Protein AF-A0A166I586-F1 (afdb_monomer_lite)

Foldseek 3Di:
DDDDDVVVVVVVVVVVVVVVVLVCCLLPPCVVDVDDDDPVSVVSNVPPPCSCVVVVVVVVVVVVVVVVVVVVVVVVVD

Secondary structure (DSSP, 8-state):
-PPPPHHHHHHHHHHHHHHHHHHHIIIIITTTS-----HHHHHHHH-TTSHHHHHHHHHHHHHHHHHHHHHHHHHH--

pLDDT: mean 87.37, std 8.65, range [62.78, 97.75]

Structure (mmCIF, N/CA/C/O backbone):
data_AF-A0A166I586-F1
#
_entry.id   AF-A0A166I586-F1
#
loop_
_atom_site.group_PDB
_atom_site.id
_atom_site.type_symbol
_atom_site.label_atom_id
_atom_site.label_alt_id
_atom_site.label_comp_id
_atom_site.label_asym_id
_atom_site.label_entity_id
_atom_site.label_seq_id
_atom_site.pdbx_PDB_ins_code
_atom_site.Cartn_x
_atom_site.Cartn_y
_atom_site.Cartn_z
_atom_site.occupancy
_atom_site.B_iso_or_equiv
_atom_site.auth_seq_id
_atom_site.auth_comp_id
_atom_site.auth_asym_id
_atom_site.auth_atom_id
_atom_site.pdbx_PDB_model_num
ATOM 1 N N . MET A 1 1 ? 9.867 -31.615 9.326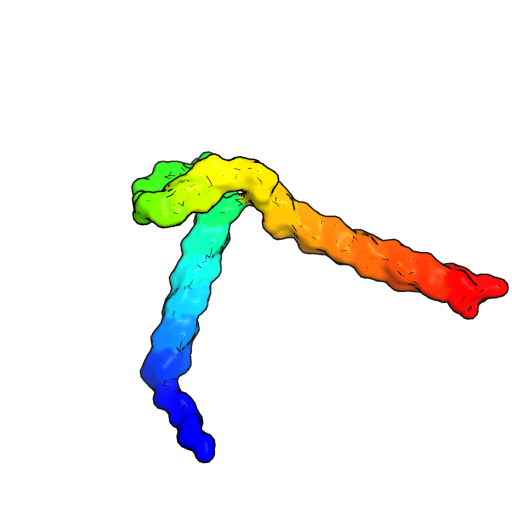 1.00 65.88 1 MET A N 1
ATOM 2 C CA . MET A 1 1 ? 9.209 -30.301 9.174 1.00 65.88 1 MET A CA 1
ATOM 3 C C . MET A 1 1 ? 7.711 -30.565 9.102 1.00 65.88 1 MET A C 1
ATOM 5 O O . MET A 1 1 ? 7.283 -31.211 8.157 1.00 65.88 1 MET A O 1
ATOM 9 N N . SER A 1 2 ? 6.946 -30.248 10.149 1.00 75.50 2 SER A N 1
ATOM 10 C CA . SER A 1 2 ? 5.496 -30.493 10.182 1.00 75.50 2 SER A CA 1
ATOM 11 C C . SER A 1 2 ? 4.758 -29.408 9.397 1.00 75.50 2 SER A C 1
ATOM 13 O O . SER A 1 2 ? 5.106 -28.231 9.480 1.00 75.50 2 SER A O 1
ATOM 15 N N . LEU A 1 3 ? 3.752 -29.807 8.615 1.00 75.12 3 LEU A N 1
ATOM 16 C CA . LEU A 1 3 ? 2.908 -28.866 7.884 1.00 75.12 3 LEU A CA 1
ATOM 17 C C . LEU A 1 3 ? 2.037 -28.079 8.883 1.00 75.12 3 LEU A C 1
ATOM 19 O O . LEU A 1 3 ? 1.477 -28.686 9.804 1.00 75.12 3 LEU A O 1
ATOM 23 N N . PRO A 1 4 ? 1.918 -26.748 8.739 1.00 80.94 4 PRO A N 1
ATOM 24 C CA . PRO A 1 4 ? 1.067 -25.942 9.605 1.00 80.94 4 PRO A CA 1
ATOM 25 C C . PRO A 1 4 ? -0.405 -26.366 9.491 1.00 80.94 4 PRO A C 1
ATOM 27 O O . PRO A 1 4 ? -0.881 -26.774 8.433 1.00 80.94 4 PRO A O 1
ATOM 30 N N . SER A 1 5 ? -1.137 -26.280 10.605 1.00 91.38 5 SER A N 1
ATOM 31 C CA . SER A 1 5 ? -2.543 -26.700 10.656 1.00 91.38 5 SER A CA 1
ATOM 32 C C . SER A 1 5 ? -3.449 -25.807 9.797 1.00 91.38 5 SER A C 1
ATOM 34 O O . SER A 1 5 ? -3.212 -24.605 9.672 1.00 91.38 5 SER A O 1
ATOM 36 N N . ALA A 1 6 ? -4.552 -26.363 9.281 1.00 92.12 6 ALA A N 1
ATOM 37 C CA . ALA A 1 6 ? -5.530 -25.612 8.484 1.00 92.12 6 ALA A CA 1
ATOM 38 C C . ALA A 1 6 ? -6.055 -24.352 9.202 1.00 92.12 6 ALA A C 1
ATOM 40 O O . ALA A 1 6 ? -6.256 -23.318 8.573 1.00 92.12 6 ALA A O 1
ATOM 41 N N . ARG A 1 7 ? -6.204 -24.398 10.535 1.00 94.06 7 ARG A N 1
ATOM 42 C CA . ARG A 1 7 ? -6.602 -23.235 11.352 1.00 94.06 7 ARG A CA 1
ATOM 43 C C . ARG A 1 7 ? -5.600 -22.088 11.261 1.00 94.06 7 ARG A C 1
ATOM 45 O O . AR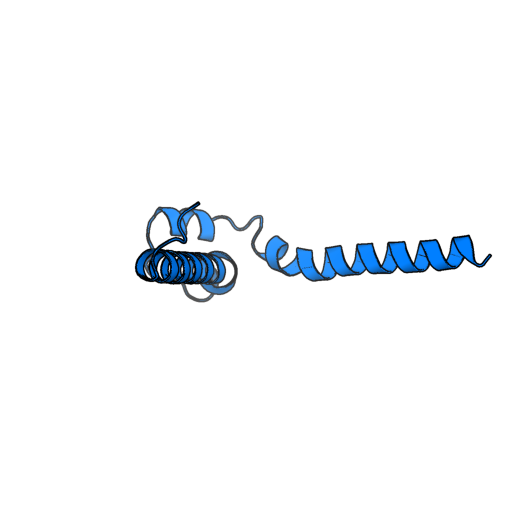G A 1 7 ? -6.007 -20.938 11.162 1.00 94.06 7 ARG A O 1
ATOM 52 N N . SER A 1 8 ? -4.305 -22.404 11.271 1.00 93.50 8 SER A N 1
ATOM 53 C CA . SER A 1 8 ? -3.253 -21.403 11.094 1.00 93.50 8 SER A CA 1
ATOM 54 C C . SER A 1 8 ? -3.318 -20.785 9.696 1.00 93.50 8 SER A C 1
ATOM 56 O O . SER A 1 8 ? -3.210 -19.569 9.580 1.00 93.50 8 SER A O 1
ATOM 58 N N . GLY A 1 9 ? -3.596 -21.589 8.664 1.00 92.50 9 GLY A N 1
ATOM 59 C CA . GLY A 1 9 ? -3.811 -21.095 7.300 1.00 92.50 9 GLY A CA 1
ATOM 60 C C . GLY A 1 9 ? -4.999 -20.134 7.190 1.00 92.50 9 GLY A C 1
ATOM 61 O O . GLY A 1 9 ? -4.852 -19.035 6.661 1.00 92.50 9 GLY A O 1
ATOM 62 N N . TYR A 1 10 ? -6.156 -20.497 7.753 1.00 95.75 10 TYR A N 1
ATOM 63 C CA . TYR A 1 10 ? -7.328 -19.613 7.775 1.00 95.75 10 TYR A CA 1
ATOM 64 C C . TYR A 1 10 ? -7.070 -18.317 8.541 1.00 95.75 10 TYR A C 1
ATOM 66 O O . TYR A 1 10 ? -7.489 -17.253 8.096 1.00 95.75 10 TYR A O 1
ATOM 74 N N . LEU A 1 11 ? -6.354 -18.387 9.665 1.00 96.44 11 LEU A N 1
ATOM 75 C CA . LEU A 1 11 ? -6.001 -17.206 10.446 1.00 96.44 11 LEU A CA 1
ATOM 76 C C . LEU A 1 11 ? -5.128 -16.247 9.631 1.00 96.44 11 LEU A C 1
ATOM 78 O O . LEU A 1 11 ? -5.410 -15.052 9.604 1.00 96.44 11 LEU A O 1
ATOM 82 N N . VAL A 1 12 ? -4.123 -16.766 8.920 1.00 96.12 12 VAL A N 1
ATOM 83 C CA . VAL A 1 12 ? -3.295 -15.955 8.018 1.00 96.12 12 VAL A CA 1
ATOM 84 C C . VAL A 1 12 ? -4.156 -15.320 6.932 1.00 96.12 12 VAL A C 1
ATOM 86 O O . VAL A 1 12 ? -4.095 -14.109 6.760 1.00 96.12 12 VAL A O 1
ATOM 89 N N . LEU A 1 13 ? -5.015 -16.090 6.258 1.00 96.62 13 LEU A N 1
ATOM 90 C CA . LEU A 1 13 ? -5.891 -15.561 5.207 1.00 96.62 13 LEU A CA 1
ATOM 91 C C . LEU A 1 13 ? -6.795 -14.432 5.708 1.00 96.62 13 LEU A C 1
ATOM 93 O O . LEU A 1 13 ? -6.911 -13.400 5.045 1.00 96.62 13 LEU A O 1
ATOM 97 N N . VAL A 1 14 ? -7.411 -14.604 6.879 1.00 97.75 14 VAL A N 1
ATOM 98 C CA . VAL A 1 14 ? -8.271 -13.579 7.480 1.00 97.75 14 VAL A CA 1
ATOM 99 C C . VAL A 1 14 ? -7.461 -12.332 7.821 1.00 97.75 14 VAL A C 1
ATOM 101 O O . VAL A 1 14 ? -7.857 -11.238 7.425 1.00 97.75 14 VAL A O 1
ATOM 104 N N . LEU A 1 15 ? -6.311 -12.475 8.486 1.00 97.44 15 LEU A N 1
ATOM 105 C CA . LEU A 1 15 ? -5.462 -11.333 8.840 1.00 97.44 15 LEU A CA 1
ATOM 106 C C . LEU A 1 15 ? -4.956 -10.591 7.604 1.00 97.44 15 LEU A C 1
ATOM 108 O O . LEU A 1 15 ? -5.012 -9.365 7.562 1.00 97.44 15 LEU A O 1
ATOM 112 N N . THR A 1 16 ? -4.510 -11.321 6.584 1.00 96.69 16 THR A N 1
ATOM 113 C CA . THR A 1 16 ? -4.060 -10.746 5.317 1.00 96.69 16 THR A CA 1
ATOM 114 C C . THR A 1 16 ? -5.196 -9.997 4.627 1.00 96.69 16 THR A C 1
ATOM 116 O O . THR A 1 16 ? -5.006 -8.862 4.199 1.00 96.69 16 THR A O 1
ATOM 119 N N . THR A 1 17 ? -6.393 -10.582 4.574 1.00 97.31 17 THR A N 1
ATOM 120 C CA . THR A 1 17 ? -7.565 -9.938 3.963 1.00 97.31 17 THR A CA 1
ATOM 121 C C . THR A 1 17 ? -7.937 -8.653 4.700 1.00 97.31 17 THR A C 1
ATOM 123 O O . THR A 1 17 ? -8.105 -7.614 4.067 1.00 97.31 17 THR A O 1
ATOM 126 N N . VAL A 1 18 ? -8.007 -8.691 6.034 1.00 96.12 18 VAL A N 1
ATOM 127 C CA . VAL A 1 18 ? -8.297 -7.506 6.859 1.00 96.12 18 VAL A CA 1
ATOM 128 C C . VAL A 1 18 ? -7.234 -6.428 6.653 1.00 96.12 18 VAL A C 1
ATOM 130 O O . VAL A 1 18 ? -7.578 -5.269 6.440 1.00 96.12 18 VAL A O 1
ATOM 133 N N . PHE A 1 19 ? -5.953 -6.803 6.645 1.00 93.88 19 PHE A N 1
ATOM 134 C CA . PHE A 1 19 ? -4.847 -5.877 6.412 1.00 93.88 19 PHE A CA 1
ATOM 135 C C . PHE A 1 19 ? -4.968 -5.166 5.057 1.00 93.88 19 PHE A C 1
ATOM 137 O O . PHE A 1 19 ? -4.887 -3.938 4.997 1.00 93.88 19 PHE A O 1
ATOM 144 N N . PHE A 1 20 ? -5.227 -5.914 3.980 1.00 91.94 20 PHE A N 1
ATOM 145 C CA . PHE A 1 20 ? -5.398 -5.330 2.650 1.00 91.94 20 PHE A CA 1
ATOM 146 C C . PHE A 1 20 ? -6.650 -4.460 2.541 1.00 91.94 20 PHE A C 1
ATOM 148 O O . PHE A 1 20 ? -6.585 -3.408 1.911 1.00 91.94 20 PHE A O 1
ATOM 155 N N . LEU A 1 21 ? -7.763 -4.835 3.179 1.00 93.00 21 LEU A N 1
ATOM 156 C CA . LEU A 1 21 ? -8.968 -4.001 3.215 1.00 93.00 21 LEU A CA 1
ATOM 157 C C . LEU A 1 21 ? -8.727 -2.685 3.964 1.00 93.00 21 LEU A C 1
ATOM 159 O O . LEU A 1 21 ? -9.121 -1.627 3.474 1.00 93.00 21 LEU A O 1
ATOM 163 N N . CYS A 1 22 ? -8.037 -2.726 5.107 1.00 91.00 22 CYS A N 1
ATOM 164 C CA . CYS A 1 22 ? -7.655 -1.523 5.844 1.00 91.00 22 CYS A CA 1
ATOM 165 C C . CYS A 1 22 ? -6.725 -0.625 5.021 1.00 91.00 22 CYS A C 1
ATOM 167 O O . CYS A 1 22 ? -6.939 0.584 4.983 1.00 91.00 22 CYS A O 1
ATOM 169 N N . GLY A 1 23 ? -5.732 -1.201 4.337 1.00 86.56 23 GLY A N 1
ATOM 170 C CA . GLY A 1 23 ? -4.822 -0.457 3.464 1.00 86.56 23 GLY A CA 1
ATOM 171 C C . GLY A 1 23 ? -5.533 0.159 2.257 1.00 86.56 23 GLY A C 1
ATOM 172 O O . GLY A 1 23 ? -5.354 1.340 1.977 1.00 86.56 23 GLY A O 1
ATOM 173 N N . PHE A 1 24 ? -6.395 -0.609 1.585 1.00 86.56 24 PHE A N 1
ATOM 174 C CA . PHE A 1 24 ? -7.212 -0.132 0.467 1.00 86.56 24 PHE A CA 1
ATOM 175 C C . PHE A 1 24 ? -8.109 1.032 0.891 1.00 86.56 24 PHE A C 1
ATOM 177 O O . PHE A 1 24 ? -8.140 2.068 0.227 1.00 86.56 24 PHE A O 1
ATOM 184 N N . TYR A 1 25 ? -8.792 0.892 2.031 1.00 88.06 25 TYR A N 1
ATOM 185 C CA . TYR A 1 25 ? -9.598 1.971 2.579 1.00 88.06 25 TYR A CA 1
ATOM 186 C C . TYR A 1 25 ? -8.735 3.191 2.910 1.00 88.06 25 TYR A C 1
ATOM 188 O O . TYR A 1 25 ? -9.041 4.277 2.435 1.00 88.06 25 TYR A O 1
ATOM 196 N N . ALA A 1 26 ? -7.635 3.029 3.650 1.00 85.50 26 ALA A N 1
ATOM 197 C CA . ALA A 1 26 ? -6.810 4.156 4.078 1.00 85.50 26 ALA A CA 1
ATOM 198 C C . ALA A 1 26 ? -6.189 4.938 2.913 1.00 85.50 26 ALA A C 1
ATOM 200 O O . ALA A 1 26 ? -6.138 6.163 2.965 1.00 85.50 26 ALA A O 1
ATOM 201 N N . LEU A 1 27 ? -5.744 4.240 1.865 1.00 82.06 27 LEU A N 1
ATOM 202 C CA . LEU A 1 27 ? -5.030 4.848 0.742 1.00 82.06 27 LEU A CA 1
ATOM 203 C C . LEU A 1 27 ? -5.953 5.408 -0.343 1.00 82.06 27 LEU A C 1
ATOM 205 O O . LEU A 1 27 ? -5.585 6.382 -0.991 1.00 82.06 27 LEU A O 1
ATOM 209 N N . LEU A 1 28 ? -7.118 4.794 -0.579 1.00 82.50 28 LEU A N 1
ATOM 210 C CA . LEU A 1 28 ? -7.967 5.145 -1.726 1.00 82.50 28 LEU A CA 1
ATOM 211 C C . LEU A 1 28 ? -9.314 5.742 -1.329 1.00 82.50 28 LEU A C 1
ATOM 213 O O . LEU A 1 28 ? -9.804 6.630 -2.020 1.00 82.50 28 LEU A O 1
ATOM 217 N N . LEU A 1 29 ? -9.929 5.261 -0.245 1.00 83.88 29 LEU A N 1
ATOM 218 C CA . LEU A 1 29 ? -11.308 5.617 0.108 1.00 83.88 29 LEU A CA 1
ATOM 219 C C . LEU A 1 29 ? -11.425 6.548 1.314 1.00 83.88 29 LEU A C 1
ATOM 221 O O . LEU A 1 29 ? -12.428 7.243 1.414 1.00 83.88 29 LEU A O 1
ATOM 225 N N . GLY A 1 30 ? -10.438 6.597 2.210 1.00 80.75 30 GLY A N 1
ATOM 226 C CA . GLY A 1 30 ? -10.533 7.295 3.497 1.00 80.75 30 GLY A CA 1
ATOM 227 C C . GLY A 1 30 ? -10.752 8.801 3.362 1.00 80.75 30 GLY A C 1
ATOM 228 O O . GLY A 1 30 ? -11.382 9.408 4.222 1.00 80.75 30 GLY A O 1
ATOM 229 N N . HIS A 1 31 ? -10.302 9.387 2.250 1.00 77.44 31 HIS A N 1
ATOM 230 C CA . HIS A 1 31 ? -10.594 10.779 1.915 1.00 77.44 31 HIS A CA 1
ATOM 231 C C . HIS A 1 31 ? -11.988 10.977 1.296 1.00 77.44 31 HIS A C 1
ATOM 233 O O . HIS A 1 31 ? -12.600 12.026 1.469 1.00 77.44 31 HIS A O 1
ATOM 239 N N . LEU A 1 32 ? -12.500 9.987 0.557 1.00 81.44 32 LEU A N 1
ATOM 240 C CA . LEU A 1 32 ? -13.809 10.067 -0.100 1.00 81.44 32 LEU A CA 1
ATOM 241 C C . LEU A 1 32 ? -14.955 9.738 0.866 1.00 81.44 32 LEU A C 1
ATOM 243 O O . LEU A 1 32 ? -16.040 10.303 0.753 1.00 81.44 32 LEU A O 1
ATOM 247 N N . LEU A 1 33 ? -14.721 8.820 1.803 1.00 82.88 33 LEU A N 1
ATOM 248 C CA . LEU A 1 33 ? -15.679 8.355 2.798 1.00 82.88 33 LEU A CA 1
ATOM 249 C C . LEU A 1 33 ? -15.035 8.438 4.186 1.00 82.88 33 LEU A C 1
ATOM 251 O O . LEU A 1 33 ? -14.430 7.463 4.620 1.00 82.88 33 LEU A O 1
ATOM 255 N N . PRO A 1 34 ? -15.153 9.568 4.900 1.00 78.00 34 PRO A N 1
ATOM 256 C CA . PRO A 1 34 ? -14.599 9.701 6.242 1.00 78.00 34 PRO A CA 1
ATOM 257 C C . PRO A 1 34 ? -15.466 8.939 7.257 1.00 78.00 34 PRO A C 1
ATOM 259 O O . PRO A 1 34 ? -16.388 9.495 7.855 1.00 78.00 34 PRO A O 1
ATOM 262 N N . LEU A 1 35 ? -15.191 7.646 7.446 1.00 83.94 35 LEU A N 1
ATOM 263 C CA . LEU A 1 35 ? -15.795 6.846 8.515 1.00 83.94 35 LEU A CA 1
ATOM 264 C C . LEU A 1 35 ? -15.013 6.972 9.835 1.00 83.94 35 LEU A C 1
ATOM 266 O O . LEU A 1 35 ? -13.799 7.199 9.814 1.00 83.94 35 LEU A O 1
ATOM 270 N N . PRO A 1 36 ? -15.674 6.764 10.992 1.00 84.00 36 PRO A N 1
ATOM 271 C CA . PRO A 1 36 ? -14.988 6.610 12.270 1.00 84.00 36 PRO A CA 1
ATOM 272 C C . PRO A 1 36 ? -14.041 5.409 12.208 1.00 84.00 36 PRO A C 1
ATOM 274 O O . PRO A 1 36 ? -14.458 4.293 11.898 1.00 84.00 36 PRO A O 1
ATOM 277 N N . VAL A 1 37 ? -12.764 5.634 12.504 1.00 87.50 37 VAL A N 1
ATOM 278 C CA . VAL A 1 37 ? -11.706 4.624 12.394 1.00 87.50 37 VAL A CA 1
ATOM 279 C C . VAL A 1 37 ? -10.843 4.589 13.645 1.00 87.50 37 VAL A C 1
ATOM 281 O O . VAL A 1 37 ? -10.848 5.509 14.459 1.00 87.50 37 VAL A O 1
ATOM 284 N N . LEU A 1 38 ? -10.078 3.507 13.794 1.00 90.12 38 LEU A N 1
ATOM 285 C CA . LEU A 1 38 ? -9.080 3.402 14.852 1.00 90.12 38 LEU A CA 1
ATOM 286 C C . LEU A 1 38 ? -8.031 4.523 14.714 1.00 90.12 38 LEU A C 1
ATOM 288 O O . LEU A 1 38 ? -7.635 4.831 13.586 1.00 90.12 38 LEU A O 1
ATOM 292 N N . PRO A 1 39 ? -7.497 5.064 15.827 1.00 88.44 39 PRO A N 1
ATOM 293 C CA . PRO A 1 39 ? -6.532 6.166 15.794 1.00 88.44 39 PRO A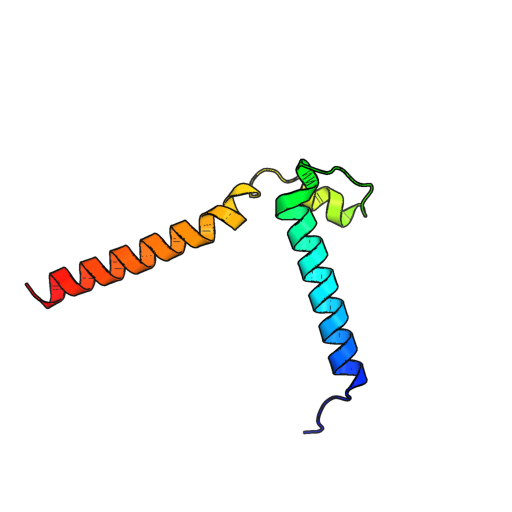 CA 1
ATOM 294 C C . PRO A 1 39 ? -5.310 5.891 14.909 1.00 88.44 39 PRO A C 1
ATOM 296 O O . PRO A 1 39 ? -4.855 6.768 14.185 1.00 88.44 39 PRO A O 1
ATOM 299 N N . VAL A 1 40 ? -4.816 4.647 14.909 1.00 85.44 40 VAL A N 1
ATOM 300 C CA . VAL A 1 40 ? -3.680 4.227 14.071 1.00 85.44 40 VAL A CA 1
ATOM 301 C C . VAL A 1 40 ? -4.002 4.375 12.582 1.00 85.44 40 VAL A C 1
ATOM 303 O O . VAL A 1 40 ? -3.180 4.874 11.822 1.00 85.44 40 VAL A O 1
ATOM 306 N N . LEU A 1 41 ? -5.209 3.988 12.163 1.00 85.81 41 LEU A N 1
ATOM 307 C CA . LEU A 1 41 ? -5.643 4.109 10.771 1.00 85.81 41 LEU A CA 1
ATOM 308 C C . LEU A 1 41 ? -5.908 5.573 10.397 1.00 85.81 41 LEU A C 1
ATOM 310 O O . LEU A 1 41 ? -5.652 5.977 9.267 1.00 85.81 41 LEU A O 1
ATOM 314 N N . GLN A 1 42 ? -6.367 6.377 11.358 1.00 87.06 42 GLN A N 1
ATOM 315 C CA . GLN A 1 42 ? -6.602 7.804 11.165 1.00 87.06 42 GLN A CA 1
ATOM 316 C C . GLN A 1 42 ? -5.311 8.577 10.885 1.00 87.06 42 GLN A C 1
ATOM 318 O O . GLN A 1 42 ? -5.318 9.463 10.035 1.00 87.06 42 GLN A O 1
ATOM 323 N N . VAL A 1 43 ? -4.204 8.216 11.544 1.00 86.75 43 VAL A N 1
ATOM 324 C CA . VAL A 1 43 ? -2.880 8.796 11.259 1.00 86.75 43 VAL A CA 1
ATOM 325 C C . VAL A 1 43 ? -2.467 8.531 9.811 1.00 86.75 43 VAL A C 1
ATOM 327 O O . VAL A 1 43 ? -1.980 9.439 9.149 1.00 86.75 43 VAL A O 1
ATOM 330 N N . VAL A 1 44 ? -2.712 7.319 9.300 1.00 85.19 44 VAL A N 1
ATOM 331 C CA . VAL A 1 44 ? -2.383 6.956 7.911 1.00 85.19 44 VAL A CA 1
ATOM 332 C C . VAL A 1 44 ? -3.244 7.729 6.911 1.00 85.19 44 VAL A C 1
ATOM 334 O O . VAL A 1 44 ? -2.727 8.224 5.919 1.00 85.19 44 VAL A O 1
ATOM 337 N N . ILE A 1 45 ? -4.546 7.869 7.175 1.00 85.00 45 ILE A N 1
ATOM 338 C CA . ILE A 1 45 ? -5.468 8.614 6.298 1.00 85.00 45 ILE A CA 1
ATOM 339 C C . ILE A 1 45 ? -5.144 10.112 6.279 1.00 85.00 45 ILE A C 1
ATOM 341 O O . ILE A 1 45 ? -5.313 10.768 5.256 1.00 85.00 45 ILE A O 1
ATOM 345 N N . ALA A 1 46 ? -4.689 10.659 7.407 1.00 84.94 46 ALA A N 1
ATOM 346 C CA . ALA A 1 46 ? -4.300 12.060 7.513 1.00 84.94 46 ALA A CA 1
ATOM 347 C C . ALA A 1 46 ? -2.979 12.378 6.788 1.00 84.94 46 ALA A C 1
ATOM 349 O O . ALA A 1 46 ? -2.676 13.556 6.585 1.00 84.94 46 ALA A O 1
ATOM 350 N N . ASP A 1 47 ? -2.197 11.366 6.397 1.00 81.44 47 ASP A N 1
ATOM 351 C CA . ASP A 1 47 ? -0.975 11.563 5.625 1.00 81.44 47 ASP A CA 1
ATOM 352 C C . ASP A 1 47 ? -1.271 11.653 4.118 1.00 81.44 47 ASP A C 1
ATOM 354 O O . ASP A 1 47 ? -1.334 10.666 3.383 1.00 81.44 47 ASP A O 1
ATOM 358 N N . TYR A 1 48 ? -1.435 12.889 3.650 1.00 70.88 48 TYR A N 1
ATOM 359 C CA . TYR A 1 48 ? -1.719 13.214 2.251 1.00 70.88 48 TYR A CA 1
ATOM 360 C C . TYR A 1 48 ? -0.510 13.112 1.310 1.00 70.88 48 TYR A C 1
ATOM 362 O O . TYR A 1 48 ? -0.673 13.214 0.093 1.00 70.88 48 TYR A O 1
ATOM 370 N N . HIS A 1 49 ? 0.711 12.938 1.827 1.00 72.81 49 HIS A N 1
ATOM 371 C CA . HIS A 1 49 ? 1.924 13.092 1.013 1.00 72.81 49 HIS A CA 1
ATOM 372 C C . HIS A 1 49 ? 2.103 11.955 -0.003 1.00 72.81 49 HIS A C 1
ATOM 374 O O . HIS A 1 49 ? 2.739 12.148 -1.039 1.00 72.81 49 HIS A O 1
ATOM 380 N N . TYR A 1 50 ? 1.512 10.784 0.258 1.00 68.12 50 TYR A N 1
ATOM 381 C CA . TYR A 1 50 ? 1.738 9.566 -0.529 1.00 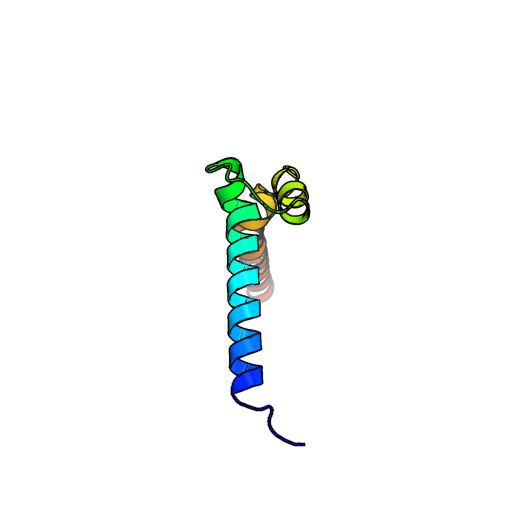68.12 50 TYR A CA 1
ATOM 382 C C . TYR A 1 50 ? 0.465 8.945 -1.118 1.00 68.12 50 TYR A C 1
ATOM 384 O O . TYR A 1 50 ? 0.537 7.887 -1.746 1.00 68.12 50 TYR A O 1
ATOM 392 N N . THR A 1 51 ? -0.693 9.597 -0.988 1.00 67.81 51 THR A N 1
ATOM 393 C CA . THR A 1 51 ? -1.984 9.061 -1.458 1.00 67.81 51 THR A CA 1
ATOM 394 C C . THR A 1 51 ? -1.949 8.735 -2.955 1.00 67.81 51 THR A C 1
ATOM 396 O O . THR A 1 51 ? -2.282 7.629 -3.377 1.00 67.81 51 THR A O 1
ATOM 399 N N . CYS A 1 52 ? -1.446 9.666 -3.771 1.00 72.56 52 CYS A N 1
ATOM 400 C CA . CYS A 1 52 ? -1.299 9.454 -5.211 1.00 72.56 52 CYS A CA 1
ATOM 401 C C . CYS A 1 52 ? -0.080 8.594 -5.563 1.00 72.56 52 CYS A C 1
ATOM 403 O O . CYS A 1 52 ? -0.065 7.974 -6.621 1.00 72.56 52 CYS A O 1
ATOM 405 N N . PHE A 1 53 ? 0.935 8.523 -4.695 1.00 77.88 53 PHE A N 1
ATOM 406 C CA . PHE A 1 53 ? 2.150 7.749 -4.952 1.00 77.88 53 PHE A CA 1
ATOM 407 C C . PHE A 1 53 ? 1.842 6.255 -5.110 1.00 77.88 53 PHE A C 1
ATOM 409 O O . PHE A 1 53 ? 2.329 5.631 -6.049 1.00 77.88 53 PHE A O 1
ATOM 416 N N . ALA A 1 54 ? 0.965 5.700 -4.267 1.00 75.44 54 ALA A N 1
ATOM 417 C CA . ALA A 1 54 ? 0.554 4.298 -4.355 1.00 75.44 54 ALA A CA 1
ATOM 418 C C . ALA A 1 54 ? -0.144 3.954 -5.686 1.00 75.44 54 ALA A C 1
ATOM 420 O O . ALA A 1 54 ? 0.040 2.861 -6.216 1.00 75.44 54 ALA A O 1
ATOM 421 N N . ILE A 1 55 ? -0.915 4.887 -6.251 1.00 79.19 55 ILE A N 1
ATOM 422 C CA . ILE A 1 55 ? -1.570 4.703 -7.554 1.00 79.19 55 ILE A CA 1
ATOM 423 C C . ILE A 1 55 ? -0.557 4.894 -8.683 1.00 79.19 55 ILE A C 1
ATOM 425 O O . ILE A 1 55 ? -0.509 4.105 -9.624 1.00 79.19 55 ILE A O 1
ATOM 429 N N . LEU A 1 56 ? 0.263 5.941 -8.590 1.00 84.50 56 LEU A N 1
ATOM 430 C CA . LEU A 1 56 ? 1.180 6.355 -9.647 1.00 84.50 56 LEU A CA 1
ATOM 431 C C . LEU A 1 56 ? 2.409 5.452 -9.760 1.00 84.50 56 LEU A C 1
ATOM 433 O O . LEU A 1 56 ? 3.019 5.416 -10.829 1.00 84.50 56 LEU A O 1
ATOM 437 N N . ILE A 1 57 ? 2.762 4.682 -8.727 1.00 87.06 57 ILE A N 1
ATOM 438 C CA . ILE A 1 57 ? 3.918 3.781 -8.785 1.00 87.06 57 ILE A CA 1
ATOM 439 C C . ILE A 1 57 ? 3.741 2.692 -9.846 1.00 87.06 57 ILE A C 1
ATOM 441 O O . ILE A 1 57 ? 4.706 2.357 -10.526 1.00 87.06 57 ILE A O 1
ATOM 445 N N . ILE A 1 58 ? 2.521 2.189 -10.064 1.00 87.00 58 ILE A N 1
ATOM 446 C CA . ILE A 1 58 ? 2.244 1.145 -11.062 1.00 87.00 58 ILE A CA 1
ATOM 447 C C . ILE A 1 58 ? 2.524 1.646 -12.490 1.00 87.00 58 ILE A C 1
ATOM 449 O O . ILE A 1 58 ? 3.376 1.052 -13.158 1.00 87.00 58 ILE A O 1
ATOM 453 N N . PRO A 1 59 ? 1.889 2.730 -12.988 1.00 92.44 59 PRO A N 1
ATOM 454 C CA . PRO A 1 59 ? 2.173 3.229 -14.330 1.00 92.44 59 PRO A CA 1
ATOM 455 C C . PRO A 1 59 ? 3.603 3.761 -14.453 1.00 92.44 59 PRO A C 1
ATOM 457 O O . PRO A 1 59 ? 4.235 3.542 -15.482 1.00 92.44 59 PRO A O 1
ATOM 460 N N . THR A 1 60 ? 4.148 4.391 -13.406 1.00 92.56 60 THR A N 1
ATOM 461 C CA . THR A 1 60 ? 5.512 4.940 -13.435 1.00 92.56 60 THR A CA 1
ATOM 462 C C . THR A 1 60 ? 6.552 3.829 -13.569 1.00 92.56 60 THR A C 1
ATOM 464 O O . THR A 1 60 ? 7.387 3.876 -14.468 1.00 92.56 60 THR A O 1
ATOM 467 N N . THR A 1 61 ? 6.484 2.788 -12.733 1.00 94.38 61 THR A N 1
ATOM 468 C CA . THR A 1 61 ? 7.420 1.651 -12.811 1.00 94.38 61 THR A CA 1
ATOM 469 C C . THR A 1 61 ? 7.266 0.884 -14.119 1.00 94.38 61 THR A C 1
ATOM 471 O O . THR A 1 61 ? 8.269 0.570 -14.757 1.00 94.38 61 THR A O 1
ATOM 474 N N . SER A 1 62 ? 6.029 0.657 -14.570 1.00 94.25 62 SER A N 1
ATOM 475 C CA . SER A 1 62 ? 5.755 0.008 -15.857 1.00 94.25 62 SER A CA 1
ATOM 476 C C . SER A 1 62 ? 6.375 0.789 -17.017 1.00 94.25 62 SER A C 1
ATOM 478 O O . SER A 1 62 ? 7.057 0.204 -17.856 1.00 94.25 62 SER A O 1
ATOM 480 N N . TYR A 1 63 ? 6.205 2.115 -17.034 1.00 95.44 63 TYR A N 1
ATOM 481 C CA . TYR A 1 63 ? 6.808 2.987 -18.040 1.00 95.44 63 TYR A CA 1
ATOM 482 C C . TYR A 1 63 ? 8.337 2.887 -18.045 1.00 95.44 63 TYR A C 1
ATOM 484 O O . TYR A 1 63 ? 8.924 2.695 -19.108 1.00 95.44 63 TYR A O 1
ATOM 492 N N . PHE A 1 64 ? 8.987 2.952 -16.877 1.00 96.62 64 PHE A N 1
ATOM 493 C CA . PHE A 1 64 ? 10.445 2.821 -16.782 1.00 96.62 64 PHE A CA 1
ATOM 494 C C . PHE A 1 64 ? 10.949 1.473 -17.308 1.00 96.62 64 PHE A C 1
ATOM 496 O O . PHE A 1 64 ? 11.932 1.437 -18.049 1.00 96.62 64 PHE A O 1
ATOM 503 N N . VAL A 1 65 ? 10.268 0.373 -16.974 1.00 97.31 65 VAL A N 1
ATOM 504 C CA . VAL A 1 65 ? 10.623 -0.968 -17.467 1.00 97.31 65 VAL A CA 1
ATOM 505 C C . VAL A 1 65 ? 10.494 -1.042 -18.988 1.00 97.31 65 VAL A C 1
ATOM 507 O O . VAL A 1 65 ? 11.412 -1.523 -19.654 1.00 97.31 65 VAL A O 1
ATOM 510 N N . ILE A 1 66 ? 9.393 -0.531 -19.546 1.00 96.81 66 ILE A N 1
ATOM 511 C CA . ILE A 1 66 ? 9.152 -0.516 -20.995 1.00 96.81 66 ILE A CA 1
ATOM 512 C C . ILE A 1 66 ? 10.204 0.341 -21.704 1.00 96.81 66 ILE A C 1
ATOM 514 O O . ILE A 1 66 ? 10.805 -0.114 -22.675 1.00 96.81 66 ILE A O 1
ATOM 518 N N . ALA A 1 67 ? 10.468 1.552 -21.212 1.00 96.56 67 ALA A N 1
ATOM 519 C CA . ALA A 1 67 ? 11.460 2.448 -21.797 1.00 96.56 67 ALA A CA 1
ATOM 520 C C . ALA A 1 67 ? 12.864 1.822 -21.786 1.00 96.56 67 ALA A C 1
ATOM 522 O O . ALA A 1 67 ? 13.570 1.873 -22.794 1.00 96.56 67 ALA A O 1
ATOM 523 N N . ASN A 1 68 ? 13.244 1.170 -20.683 1.00 97.44 68 ASN A N 1
ATOM 524 C CA . ASN A 1 68 ? 14.516 0.461 -20.575 1.00 97.44 68 ASN A CA 1
ATOM 525 C C . ASN A 1 68 ? 14.604 -0.721 -21.553 1.00 97.44 68 ASN A C 1
ATOM 527 O O . ASN A 1 68 ? 15.618 -0.886 -22.229 1.00 97.44 68 ASN A O 1
ATOM 531 N N . TRP A 1 69 ? 13.535 -1.516 -21.670 1.00 97.38 69 TRP A N 1
ATOM 532 C CA . TRP A 1 69 ? 13.468 -2.610 -22.640 1.00 97.38 69 TRP A CA 1
ATOM 533 C C . TRP A 1 69 ? 13.643 -2.089 -24.066 1.00 97.38 69 TRP A C 1
ATOM 535 O O . TRP A 1 69 ? 14.478 -2.599 -24.812 1.00 97.38 69 TRP A O 1
ATOM 545 N N . VAL A 1 70 ? 12.856 -1.086 -24.462 1.00 96.88 70 VAL A N 1
ATOM 546 C CA . VAL A 1 70 ? 12.893 -0.525 -25.821 1.00 96.88 70 VAL A CA 1
ATOM 547 C C . VAL A 1 70 ? 14.271 0.062 -26.122 1.00 96.88 70 VAL A C 1
ATOM 549 O O . VAL A 1 70 ? 14.821 -0.204 -27.189 1.00 96.88 70 VAL A O 1
ATOM 552 N N . GLY A 1 71 ? 14.869 0.787 -25.172 1.00 96.00 71 GLY A N 1
ATOM 553 C CA . GLY A 1 71 ? 16.226 1.318 -25.308 1.00 96.00 71 GLY A CA 1
ATOM 554 C C . GLY A 1 71 ? 17.272 0.219 -25.507 1.00 96.00 71 GLY A C 1
ATOM 555 O O . GLY A 1 71 ? 18.115 0.327 -26.396 1.00 96.00 71 GLY A O 1
ATOM 556 N N . TRP A 1 72 ? 17.177 -0.874 -24.745 1.00 96.19 72 TRP A N 1
ATOM 557 C CA 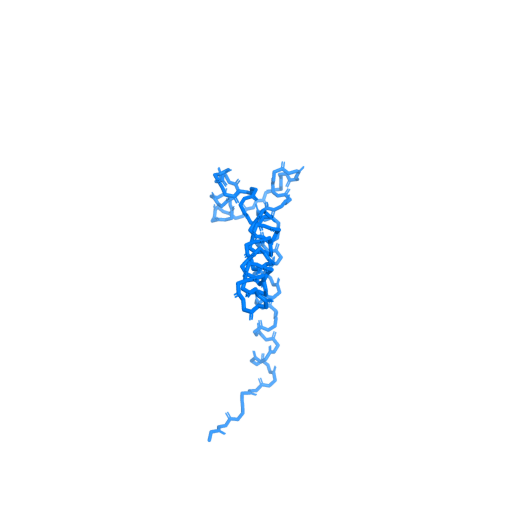. TRP A 1 72 ? 18.053 -2.034 -24.919 1.00 96.19 72 TRP A CA 1
ATOM 558 C C . TRP A 1 72 ? 17.896 -2.676 -26.301 1.00 96.19 72 TRP A C 1
ATOM 560 O O . TRP A 1 72 ? 18.890 -2.991 -26.953 1.00 96.19 72 TRP A O 1
ATOM 570 N N . GLN A 1 73 ? 16.660 -2.844 -26.779 1.00 94.31 73 GLN A N 1
ATOM 571 C CA . GLN A 1 73 ? 16.398 -3.382 -28.118 1.00 94.31 73 GLN A CA 1
ATOM 572 C C . GLN A 1 73 ? 16.965 -2.482 -29.218 1.00 94.31 73 GLN A C 1
ATOM 574 O O . GLN A 1 73 ? 17.529 -2.990 -30.181 1.00 94.31 73 GLN A O 1
ATOM 579 N N . TYR A 1 74 ? 16.858 -1.162 -29.073 1.00 94.75 74 TYR A N 1
ATOM 580 C CA . TYR A 1 74 ? 17.436 -0.223 -30.031 1.00 94.75 74 TYR A CA 1
ATOM 581 C C . TYR A 1 74 ? 18.969 -0.310 -30.057 1.00 94.75 74 TYR A C 1
ATOM 583 O O . TYR A 1 74 ? 19.550 -0.411 -31.132 1.00 94.75 74 TYR A O 1
ATOM 591 N N . TYR A 1 75 ? 19.620 -0.329 -28.889 1.00 94.06 75 TYR A N 1
ATOM 592 C CA . TYR A 1 75 ? 21.083 -0.404 -28.787 1.00 94.06 75 TYR A CA 1
ATOM 593 C C . TYR A 1 75 ? 21.658 -1.743 -29.269 1.00 94.06 75 TYR A C 1
ATOM 595 O O . TYR A 1 75 ? 22.724 -1.768 -29.864 1.00 94.06 75 TYR A O 1
ATOM 603 N N . SER A 1 76 ? 20.971 -2.855 -29.004 1.00 89.50 76 SER A N 1
ATOM 604 C CA . SER A 1 76 ? 21.451 -4.197 -29.371 1.00 89.50 76 SER A CA 1
ATOM 605 C C . SER A 1 76 ? 21.228 -4.569 -30.839 1.00 89.50 76 SER A C 1
ATOM 607 O O . SER A 1 76 ? 21.919 -5.453 -31.336 1.00 89.50 76 SER A O 1
ATOM 609 N N . ASN A 1 77 ? 20.276 -3.920 -31.519 1.00 83.50 77 ASN A N 1
ATOM 610 C CA . ASN A 1 77 ? 19.962 -4.164 -32.931 1.00 83.50 77 ASN A CA 1
ATOM 611 C C . ASN A 1 77 ? 20.449 -3.043 -33.876 1.00 83.50 77 ASN A C 1
ATOM 613 O O . ASN A 1 77 ? 20.136 -3.098 -35.066 1.00 83.50 77 ASN A O 1
ATOM 617 N N . SER A 1 78 ? 21.166 -2.036 -33.360 1.00 62.78 78 SER A N 1
ATOM 618 C CA . SER A 1 78 ? 21.873 -1.009 -34.150 1.00 62.78 78 SER A CA 1
ATOM 619 C C . SER A 1 78 ? 23.356 -1.342 -34.245 1.00 62.78 78 SER A C 1
ATOM 621 O O . SER A 1 78 ? 23.943 -1.066 -35.313 1.00 62.78 78 SER A O 1
#

Radius of gyration: 20.05 Å; chains: 1; bounding box: 38×44×50 Å

Sequence 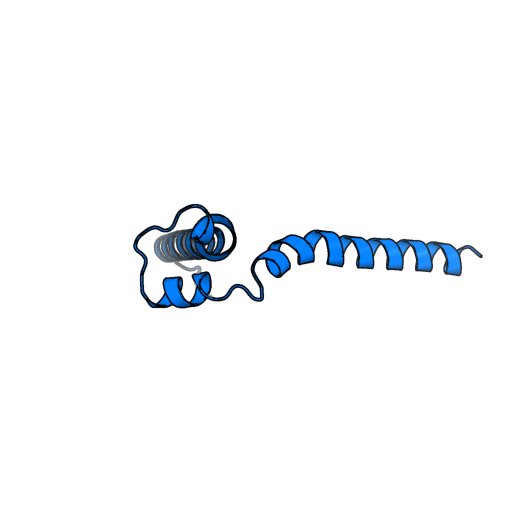(78 aa):
MSLPSARSGYLVLVLTTVFFLCGFYALLLGHLLPLPVLPVLQVVIADYHYTCFAILIIPTTSYFVIANWVGWQYYSNS